Protein AF-A0A2G2BBE7-F1 (afdb_monomer)

Mean predicted aligned error: 13.59 Å

Radius of gyration: 32.92 Å; Cα contacts (8 Å, |Δi|>4): 42; chains: 1; bounding box: 53×26×113 Å

Nearest PDB structures (foldseek):
  6hgc-assembly1_A  TM=8.824E-01  e=2.308E+00  Drosophila melanogaster
  7nyw-assembly1_B  TM=5.823E-01  e=9.374E+00  Photorhabdus thracensis
  7p48-assembly1_6  TM=4.533E-01  e=9.963E+00  Mammaliicoccus lentus

Secondary structure (DSSP, 8-state):
-PPPPHHHHHTTS---------------PPTTHHHHHHHHHHHHHHHHHHHHHHHHHHHHHHHHHHHHSS--HHHHHHHHHHHHHHHHHHHHHTTS--PPPTTSS-S---

pLDDT: mean 79.82, std 11.97, range [48.03, 94.06]

Structure (mmCIF, N/CA/C/O backbone):
data_AF-A0A2G2BBE7-F1
#
_entry.id   AF-A0A2G2BBE7-F1
#
loop_
_atom_site.group_PDB
_atom_site.id
_atom_site.type_symbol
_atom_site.label_atom_id
_atom_site.label_alt_id
_atom_site.label_comp_id
_atom_site.label_asym_id
_atom_site.label_entity_id
_atom_site.label_seq_id
_atom_site.pdbx_PDB_ins_code
_atom_site.Cartn_x
_atom_site.Cartn_y
_atom_site.Cartn_z
_atom_site.occupancy
_atom_site.B_iso_or_equiv
_atom_site.auth_seq_id
_atom_site.auth_comp_id
_atom_site.auth_asym_id
_atom_site.auth_atom_id
_atom_site.pdbx_PDB_model_num
ATOM 1 N N . MET A 1 1 ? 36.786 12.419 -88.204 1.00 51.66 1 MET A N 1
ATOM 2 C CA . MET A 1 1 ? 35.846 11.934 -87.171 1.00 51.66 1 MET A CA 1
ATOM 3 C C . MET A 1 1 ? 36.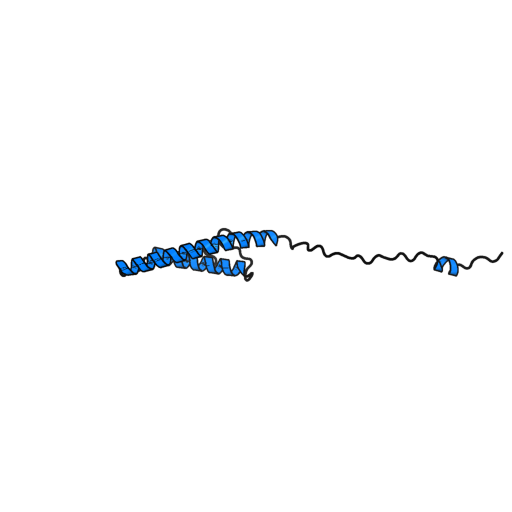567 12.017 -85.832 1.00 51.66 1 MET A C 1
ATOM 5 O O . MET A 1 1 ? 37.500 11.253 -85.619 1.00 51.66 1 MET A O 1
ATOM 9 N N . VAL A 1 2 ? 36.245 13.018 -85.009 1.00 62.19 2 VAL A N 1
ATOM 10 C CA . VAL A 1 2 ? 36.842 13.206 -83.673 1.00 62.19 2 VAL A CA 1
ATOM 11 C C . VAL A 1 2 ? 36.187 12.191 -82.741 1.00 62.19 2 VAL A C 1
ATOM 13 O O . VAL A 1 2 ? 34.961 12.139 -82.677 1.00 62.19 2 VAL A O 1
ATOM 16 N N . LYS A 1 3 ? 36.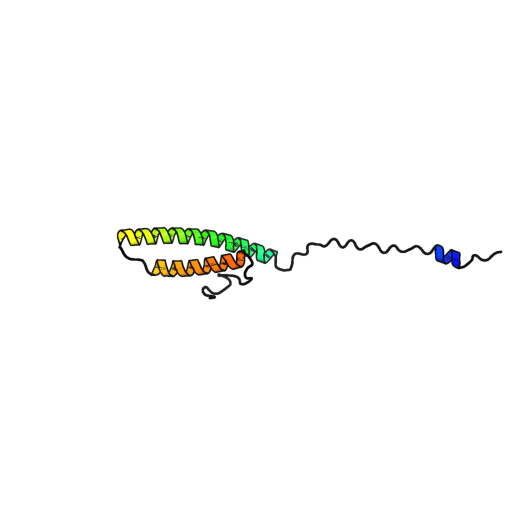981 11.334 -82.093 1.00 64.25 3 LYS A N 1
ATOM 17 C CA . LYS A 1 3 ? 36.448 10.384 -81.111 1.00 64.25 3 LYS A CA 1
ATOM 18 C C . LYS A 1 3 ? 35.981 11.179 -79.884 1.00 64.25 3 LYS A C 1
ATOM 20 O O . LYS A 1 3 ? 36.766 12.009 -79.422 1.00 64.25 3 LYS A O 1
ATOM 25 N N . PRO A 1 4 ? 34.756 10.961 -79.379 1.00 68.62 4 PRO A N 1
ATOM 26 C CA . PRO A 1 4 ? 34.321 11.581 -78.134 1.00 68.62 4 PRO A CA 1
ATOM 27 C C . PRO A 1 4 ? 35.288 11.196 -77.003 1.00 68.62 4 PRO A C 1
ATOM 29 O O . PRO A 1 4 ? 35.804 10.075 -76.956 1.00 68.62 4 PRO A O 1
ATOM 32 N N . ASN A 1 5 ? 35.628 12.177 -76.173 1.00 72.75 5 ASN A N 1
ATOM 33 C CA . ASN A 1 5 ? 36.565 12.056 -75.065 1.00 72.75 5 ASN A CA 1
ATOM 34 C C . ASN A 1 5 ? 35.904 11.316 -73.897 1.00 72.75 5 ASN A C 1
ATOM 36 O O . ASN A 1 5 ? 34.818 11.684 -73.470 1.00 72.75 5 ASN A O 1
ATOM 40 N N . LYS A 1 6 ? 36.604 10.315 -73.344 1.00 68.25 6 LYS A N 1
ATOM 41 C CA . LYS A 1 6 ? 36.149 9.513 -72.191 1.00 68.25 6 LYS A CA 1
ATOM 42 C C . LYS A 1 6 ? 35.711 10.354 -70.987 1.00 68.25 6 LYS A C 1
ATOM 44 O O . LYS A 1 6 ? 34.855 9.927 -70.231 1.00 68.25 6 LYS A O 1
ATOM 49 N N . GLU A 1 7 ? 36.271 11.553 -70.841 1.00 68.44 7 GLU A N 1
ATOM 50 C CA . GLU A 1 7 ? 35.899 12.488 -69.776 1.00 68.44 7 GLU A CA 1
ATOM 51 C C . GLU A 1 7 ? 34.438 12.949 -69.872 1.00 68.44 7 GLU A C 1
ATOM 53 O O . GLU A 1 7 ? 33.808 13.151 -68.844 1.00 68.44 7 GLU A O 1
ATOM 58 N N . PHE A 1 8 ? 33.871 13.093 -71.077 1.00 67.75 8 PHE A N 1
ATOM 59 C CA . PHE A 1 8 ? 32.454 13.446 -71.234 1.00 67.75 8 PHE A CA 1
ATOM 60 C C . PHE A 1 8 ? 31.522 12.282 -70.873 1.00 67.75 8 PHE A C 1
ATOM 62 O O . PHE A 1 8 ? 30.431 12.533 -70.371 1.00 67.75 8 PHE A O 1
ATOM 69 N N . ASP A 1 9 ? 31.950 11.033 -71.087 1.00 70.56 9 ASP A N 1
ATOM 70 C CA . ASP A 1 9 ? 31.161 9.846 -70.733 1.00 70.56 9 ASP A CA 1
ATOM 71 C C . ASP A 1 9 ? 31.083 9.664 -69.204 1.00 70.56 9 ASP A C 1
ATOM 73 O O . ASP A 1 9 ? 30.035 9.291 -68.685 1.00 70.56 9 ASP A O 1
ATOM 77 N N . GLU A 1 10 ? 32.148 10.009 -68.468 1.00 71.19 10 GLU A N 1
ATOM 78 C CA . GLU A 1 10 ? 32.172 9.980 -66.993 1.00 71.19 10 GLU A CA 1
ATOM 79 C C . GLU A 1 10 ? 31.330 11.101 -66.351 1.00 71.19 10 GLU A C 1
ATOM 81 O O . GLU A 1 10 ? 30.820 10.936 -65.245 1.00 71.19 10 GLU A O 1
ATOM 86 N N . MET A 1 11 ? 31.127 12.234 -67.035 1.00 64.7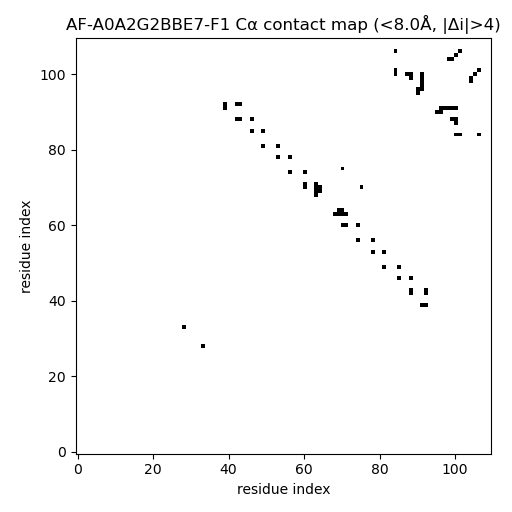5 11 MET A N 1
ATOM 87 C CA . MET A 1 11 ? 30.287 13.337 -66.531 1.00 64.75 11 MET A CA 1
ATOM 88 C C . MET A 1 11 ? 28.779 13.054 -66.615 1.00 64.75 11 MET A C 1
ATOM 90 O O . MET A 1 11 ? 27.995 13.770 -65.990 1.00 64.75 11 MET A O 1
ATOM 94 N N . ILE A 1 12 ? 28.367 12.060 -67.409 1.00 67.69 12 ILE A N 1
ATOM 95 C CA . ILE A 1 12 ? 26.957 11.689 -67.624 1.00 67.69 12 ILE A CA 1
ATOM 96 C C . ILE A 1 12 ? 26.582 10.448 -66.802 1.00 67.69 12 ILE A C 1
ATOM 98 O O . ILE A 1 12 ? 25.459 9.958 -66.906 1.00 67.69 12 ILE A O 1
ATOM 102 N N . ASP A 1 13 ? 27.472 9.963 -65.933 1.00 73.75 13 ASP A N 1
ATOM 103 C CA . ASP A 1 13 ? 27.100 8.902 -65.006 1.00 73.75 13 ASP A CA 1
ATOM 104 C C . ASP A 1 13 ? 26.030 9.456 -64.047 1.00 73.75 13 ASP A C 1
ATOM 106 O O . ASP A 1 13 ? 26.281 10.442 -63.337 1.00 73.75 13 ASP A O 1
ATOM 110 N N . PRO A 1 14 ? 24.794 8.919 -64.067 1.00 74.19 14 PRO A N 1
ATOM 111 C CA . PRO A 1 14 ? 23.732 9.434 -63.229 1.00 74.19 14 PRO A CA 1
ATOM 112 C C . PRO A 1 14 ? 24.169 9.274 -61.779 1.00 74.19 14 PRO A C 1
ATOM 114 O O . PRO A 1 14 ? 24.351 8.158 -61.297 1.00 74.19 14 PRO A O 1
ATOM 117 N N . VAL A 1 15 ? 24.347 10.401 -61.083 1.00 71.75 15 VAL A N 1
ATOM 118 C CA . VAL A 1 15 ? 24.620 10.408 -59.647 1.00 71.75 15 VAL A CA 1
ATOM 119 C C . VAL A 1 15 ? 23.447 9.707 -58.981 1.00 71.75 15 VAL A C 1
ATOM 121 O O . VAL A 1 15 ? 22.365 10.281 -58.845 1.00 71.75 15 VAL A O 1
ATOM 124 N N . GLU A 1 16 ? 23.649 8.446 -58.609 1.00 70.81 16 GLU A N 1
ATOM 125 C CA . GLU A 1 16 ? 22.678 7.674 -57.854 1.00 70.81 16 GLU A CA 1
ATOM 126 C C . GLU A 1 16 ? 22.547 8.356 -56.492 1.00 70.81 16 GLU A C 1
ATOM 128 O O . GLU A 1 16 ? 23.374 8.202 -55.588 1.00 70.81 16 GLU A O 1
ATOM 133 N N . LEU A 1 17 ? 21.533 9.216 -56.379 1.00 70.69 17 LEU A N 1
ATOM 134 C CA . LEU A 1 17 ? 21.194 9.889 -55.142 1.00 70.69 17 LEU A CA 1
ATOM 135 C C . LEU A 1 17 ? 20.783 8.800 -54.159 1.00 70.69 17 LEU A C 1
ATOM 137 O O . LEU A 1 17 ? 19.659 8.306 -54.192 1.00 70.69 17 LEU A O 1
ATOM 141 N N . LYS A 1 18 ? 21.709 8.413 -53.281 1.00 67.19 18 LYS A N 1
ATOM 142 C CA . LYS A 1 18 ? 21.394 7.566 -52.140 1.00 67.19 18 LYS A CA 1
ATOM 143 C C . LYS A 1 18 ? 20.421 8.351 -51.276 1.00 67.19 18 LYS A C 1
ATOM 145 O O . LYS A 1 18 ? 20.841 9.225 -50.516 1.00 67.19 18 LYS A O 1
ATOM 150 N N . GLU A 1 19 ? 19.131 8.079 -51.456 1.00 72.00 19 GLU A N 1
ATOM 151 C CA . GLU A 1 19 ? 18.072 8.726 -50.699 1.00 72.00 19 GLU A CA 1
ATOM 152 C C . GLU A 1 19 ? 18.461 8.673 -49.217 1.00 72.00 19 GLU A C 1
ATOM 154 O O . GLU A 1 19 ? 18.826 7.594 -48.717 1.00 72.00 19 GLU A O 1
ATOM 159 N N . PRO A 1 20 ? 18.468 9.815 -48.503 1.00 63.22 20 PRO A N 1
ATOM 160 C CA . PRO A 1 20 ? 18.668 9.774 -47.072 1.00 63.22 20 PRO A CA 1
ATOM 161 C C . PRO A 1 20 ? 17.544 8.896 -46.550 1.00 63.22 20 PRO A C 1
ATOM 163 O O . PRO A 1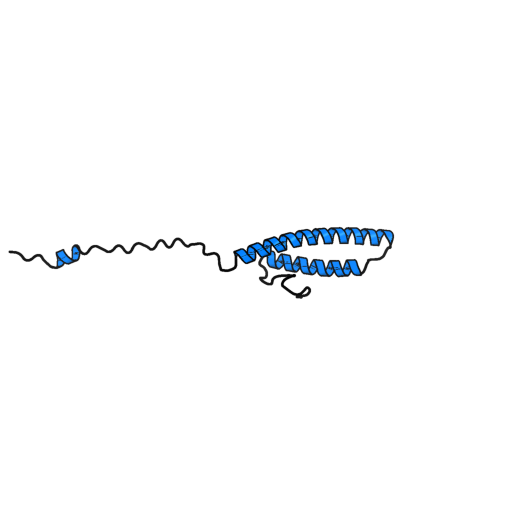 20 ? 16.375 9.235 -46.710 1.00 63.22 20 PRO A O 1
ATOM 166 N N . LYS A 1 21 ? 17.891 7.740 -45.978 1.00 60.78 21 LYS A N 1
ATOM 167 C CA . LYS A 1 21 ? 16.918 6.908 -45.285 1.00 60.78 21 LYS A CA 1
ATOM 168 C C . LYS A 1 21 ? 16.371 7.771 -44.160 1.00 60.78 21 LYS A C 1
ATOM 170 O O . LYS A 1 21 ? 16.975 7.856 -43.091 1.00 60.78 21 LYS A O 1
ATOM 175 N N . THR A 1 22 ? 15.259 8.450 -44.414 1.00 63.03 22 THR A N 1
ATOM 176 C CA . THR A 1 22 ? 14.391 9.038 -43.409 1.00 63.03 22 THR A CA 1
ATOM 177 C C . THR A 1 22 ? 13.825 7.852 -42.655 1.00 63.0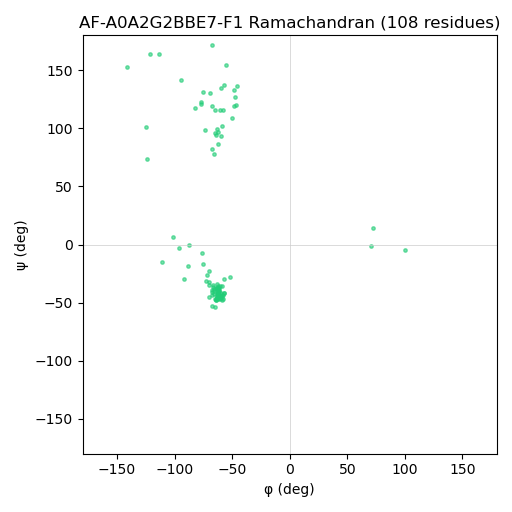3 22 THR A C 1
ATOM 179 O O . THR A 1 22 ? 12.717 7.386 -42.895 1.00 63.03 22 THR A O 1
ATOM 182 N N . GLY A 1 23 ? 14.658 7.301 -41.771 1.00 59.81 23 GLY A N 1
ATOM 183 C CA . GLY A 1 23 ? 14.245 6.383 -40.738 1.00 59.81 23 GLY A CA 1
ATOM 184 C C . GLY A 1 23 ? 13.300 7.167 -39.854 1.00 59.81 23 GLY A C 1
ATOM 185 O O . GLY A 1 23 ? 13.728 7.796 -38.885 1.00 59.81 23 GLY A O 1
ATOM 186 N N . GLY A 1 24 ? 12.020 7.183 -40.227 1.00 57.22 24 GLY A N 1
ATOM 187 C CA . GLY A 1 24 ? 10.960 7.410 -39.272 1.00 57.22 24 GLY A CA 1
ATOM 188 C C . GLY A 1 24 ? 11.255 6.435 -38.151 1.00 57.22 24 GLY A C 1
ATOM 189 O O . GLY A 1 24 ? 11.218 5.226 -38.361 1.00 57.22 24 GLY A O 1
ATOM 190 N N . LYS A 1 25 ? 11.697 6.956 -37.006 1.00 61.25 25 LYS A N 1
ATOM 191 C CA . LYS A 1 25 ? 11.826 6.142 -35.810 1.00 61.25 25 LYS A CA 1
ATOM 192 C C . LYS A 1 25 ? 10.397 5.740 -35.493 1.00 61.25 25 LYS A C 1
ATOM 194 O O . LYS A 1 25 ? 9.663 6.532 -34.902 1.00 61.25 25 LYS A O 1
ATOM 199 N N . SER A 1 26 ? 9.980 4.569 -35.962 1.00 61.94 26 SER A N 1
ATOM 200 C CA . SER A 1 26 ? 8.863 3.862 -35.367 1.00 61.94 26 SER A CA 1
ATOM 201 C C . SER A 1 26 ? 9.140 3.922 -33.872 1.00 61.94 26 SER A C 1
ATOM 203 O O . SER A 1 26 ? 10.233 3.558 -33.431 1.00 61.94 26 SER A O 1
ATOM 205 N N . PHE A 1 27 ? 8.234 4.512 -33.096 1.00 64.62 27 PHE A N 1
ATOM 206 C CA . PHE A 1 27 ? 8.273 4.314 -31.657 1.00 64.62 27 PHE A CA 1
ATOM 207 C C . PHE A 1 27 ? 7.923 2.844 -31.464 1.00 64.62 27 PHE A C 1
ATOM 209 O O . PHE A 1 27 ? 6.756 2.510 -31.294 1.00 64.62 27 PHE A O 1
ATOM 216 N N . ASP A 1 28 ? 8.920 1.980 -31.624 1.00 61.41 28 ASP A N 1
ATOM 217 C CA . ASP A 1 28 ? 8.850 0.578 -31.272 1.00 61.41 28 ASP A CA 1
ATOM 218 C C . ASP A 1 28 ? 8.903 0.597 -29.748 1.00 61.41 28 ASP A C 1
ATOM 220 O O . ASP A 1 28 ? 9.967 0.855 -29.169 1.00 61.41 28 ASP A O 1
ATOM 224 N N . PRO A 1 29 ? 7.742 0.496 -29.075 1.00 61.03 29 PRO A N 1
ATOM 225 C CA . PRO A 1 29 ? 7.718 0.576 -27.634 1.00 61.03 29 PRO A CA 1
ATOM 226 C C . PRO A 1 29 ? 8.594 -0.579 -27.137 1.00 61.03 29 PRO A C 1
ATOM 228 O O . PRO A 1 29 ? 8.444 -1.686 -27.663 1.00 61.03 29 PRO A O 1
ATOM 231 N N . PRO A 1 30 ? 9.496 -0.358 -26.164 1.00 64.75 30 PRO A N 1
ATOM 232 C CA . PRO A 1 30 ? 10.313 -1.435 -25.623 1.00 64.75 30 PRO A CA 1
ATOM 233 C C . PRO A 1 30 ? 9.417 -2.628 -25.291 1.00 64.75 30 PRO A C 1
ATOM 235 O O . PRO A 1 30 ? 8.338 -2.438 -24.710 1.00 64.75 30 PRO A O 1
ATOM 238 N N . GLU A 1 31 ? 9.822 -3.830 -25.703 1.00 63.72 31 GLU A N 1
ATOM 239 C CA . GLU A 1 31 ? 9.054 -5.047 -25.446 1.00 63.72 31 GLU A CA 1
ATOM 240 C C . GLU A 1 31 ? 8.659 -5.086 -23.956 1.00 63.72 31 GLU A C 1
ATOM 242 O O . GLU A 1 31 ? 9.506 -5.013 -23.071 1.00 63.72 31 GLU A O 1
ATOM 247 N N . GLY A 1 32 ? 7.351 -5.101 -23.666 1.00 73.25 32 GLY A N 1
ATOM 248 C CA . GLY A 1 32 ? 6.826 -5.128 -22.294 1.00 73.25 32 GLY A CA 1
ATOM 249 C C . GLY A 1 32 ? 6.338 -3.799 -21.692 1.00 73.25 32 GLY A C 1
ATOM 250 O O . GLY A 1 32 ? 5.727 -3.836 -20.623 1.00 73.25 32 GLY A O 1
ATOM 251 N N . ILE A 1 33 ? 6.482 -2.640 -22.354 1.00 81.94 33 ILE A N 1
ATOM 252 C CA . ILE A 1 33 ? 5.986 -1.354 -21.801 1.00 81.94 33 ILE A CA 1
ATOM 253 C C . ILE A 1 33 ? 4.455 -1.326 -21.630 1.00 81.94 33 ILE A C 1
ATOM 255 O O . ILE A 1 33 ? 3.938 -0.826 -20.632 1.00 81.94 33 ILE A O 1
ATOM 259 N N . TRP A 1 34 ? 3.721 -1.931 -22.569 1.00 84.81 34 TRP A N 1
ATOM 260 C CA . TRP A 1 34 ? 2.263 -2.062 -22.496 1.00 84.81 34 TRP A CA 1
ATOM 261 C C . TRP A 1 34 ? 1.833 -2.992 -21.361 1.00 84.81 34 TRP A C 1
ATOM 263 O O . TRP A 1 34 ? 0.878 -2.695 -20.646 1.00 84.81 34 TRP A O 1
ATOM 273 N N . MET A 1 35 ? 2.578 -4.083 -21.151 1.00 83.44 35 MET A N 1
ATOM 274 C CA . MET A 1 35 ? 2.349 -5.006 -20.038 1.00 83.44 35 MET A CA 1
ATOM 275 C C . MET A 1 35 ? 2.572 -4.303 -18.695 1.00 83.44 35 MET A C 1
ATOM 277 O O . MET A 1 35 ? 1.755 -4.431 -17.783 1.00 83.44 35 MET A O 1
ATOM 281 N N . ARG A 1 36 ? 3.629 -3.488 -18.593 1.00 83.56 36 ARG A N 1
ATOM 282 C CA . ARG A 1 36 ? 3.887 -2.646 -17.420 1.00 83.56 36 ARG A CA 1
ATOM 283 C C . ARG A 1 36 ? 2.747 -1.651 -17.179 1.00 83.56 36 ARG A C 1
ATOM 285 O O . ARG A 1 36 ? 2.293 -1.520 -16.048 1.00 83.56 36 ARG A O 1
ATOM 292 N N . GLY A 1 37 ? 2.248 -1.001 -18.232 1.00 86.31 37 GLY A N 1
ATOM 293 C CA . GLY A 1 37 ? 1.094 -0.097 -18.163 1.00 86.31 37 GLY A CA 1
ATOM 294 C C . GLY A 1 37 ? -0.182 -0.773 -17.652 1.00 86.31 37 GLY A C 1
ATOM 295 O O . GLY A 1 37 ? -0.849 -0.242 -16.765 1.00 86.31 37 GLY A O 1
ATOM 296 N N . LEU A 1 38 ? -0.489 -1.973 -18.149 1.00 88.94 38 LEU A N 1
ATOM 297 C CA . LEU A 1 38 ? -1.631 -2.761 -17.678 1.00 88.94 38 LEU A CA 1
ATOM 298 C C . LEU A 1 38 ? -1.494 -3.126 -16.193 1.00 88.94 38 LEU A C 1
ATOM 300 O O . LEU A 1 38 ? -2.449 -2.980 -15.430 1.00 88.94 38 LEU A O 1
ATOM 304 N N . MET A 1 39 ? -0.300 -3.547 -15.766 1.00 86.19 39 MET A N 1
ATOM 305 C CA . MET A 1 39 ? -0.027 -3.842 -14.356 1.00 86.19 39 MET A CA 1
ATOM 306 C C . MET A 1 39 ? -0.177 -2.606 -13.468 1.00 86.19 39 MET A C 1
ATOM 308 O O . MET A 1 39 ? -0.803 -2.695 -12.414 1.00 86.19 39 MET A O 1
ATOM 312 N N . MET A 1 40 ? 0.315 -1.447 -13.914 1.00 89.12 40 MET A N 1
ATOM 313 C CA . MET A 1 40 ? 0.130 -0.175 -13.211 1.00 89.12 40 MET A CA 1
ATOM 314 C C . MET A 1 40 ? -1.351 0.190 -13.039 1.00 89.12 40 MET A C 1
ATOM 316 O O . MET A 1 40 ? -1.722 0.738 -12.003 1.00 89.12 40 MET A O 1
ATOM 320 N N . LEU A 1 41 ? -2.215 -0.119 -14.013 1.00 91.12 41 LEU A N 1
ATOM 321 C CA . LEU A 1 41 ? -3.653 0.151 -13.909 1.00 91.12 41 LEU A CA 1
ATOM 322 C C . LEU A 1 41 ? -4.336 -0.767 -12.883 1.00 91.12 41 LEU A C 1
ATOM 324 O O . LEU A 1 41 ? -5.109 -0.297 -12.048 1.00 91.12 41 LEU A O 1
ATOM 328 N N . ILE A 1 42 ? -4.029 -2.067 -12.923 1.00 90.50 42 ILE A N 1
ATOM 329 C CA . ILE A 1 42 ? -4.575 -3.055 -11.980 1.00 90.50 42 ILE A CA 1
ATOM 330 C C . ILE A 1 42 ? -4.131 -2.722 -10.552 1.00 90.50 42 ILE A C 1
ATOM 332 O O . ILE A 1 42 ? -4.957 -2.676 -9.641 1.00 90.50 42 ILE A O 1
ATOM 336 N N . LEU A 1 43 ? -2.841 -2.437 -10.359 1.00 89.00 43 LEU A N 1
ATOM 337 C CA . LEU A 1 43 ? -2.296 -2.083 -9.053 1.00 89.00 43 LEU A CA 1
ATOM 338 C C . LEU A 1 43 ? -2.850 -0.753 -8.539 1.00 89.00 43 LEU A C 1
ATOM 340 O O . LEU A 1 43 ? -3.176 -0.669 -7.361 1.00 89.00 43 LEU A O 1
ATOM 344 N N . ALA A 1 44 ? -3.043 0.252 -9.399 1.00 89.44 44 ALA A N 1
ATOM 345 C CA . ALA A 1 44 ? -3.702 1.499 -9.009 1.00 89.44 44 ALA A CA 1
ATOM 346 C C . ALA A 1 44 ? -5.151 1.270 -8.546 1.00 89.44 44 ALA A C 1
ATOM 348 O O . ALA A 1 44 ? -5.588 1.860 -7.556 1.00 89.44 44 ALA A O 1
ATOM 349 N N . PHE A 1 45 ? -5.888 0.381 -9.217 1.00 92.81 45 PHE A N 1
ATOM 350 C CA . PHE A 1 45 ? -7.235 0.003 -8.791 1.00 92.81 45 PHE A CA 1
ATOM 351 C C . PHE A 1 45 ? -7.223 -0.701 -7.425 1.00 92.81 45 PHE A C 1
ATOM 353 O O . PHE A 1 45 ? -7.972 -0.321 -6.522 1.00 92.81 45 PHE A O 1
ATOM 360 N N . MET A 1 46 ? -6.331 -1.678 -7.236 1.00 90.69 46 MET A N 1
ATOM 361 C CA . MET A 1 46 ? -6.162 -2.361 -5.948 1.00 90.69 46 MET A CA 1
ATOM 362 C C . MET A 1 46 ? -5.717 -1.395 -4.841 1.00 90.69 46 MET A C 1
ATOM 364 O O . MET A 1 46 ? -6.187 -1.511 -3.713 1.00 90.69 46 MET A O 1
ATOM 368 N N . PHE A 1 47 ? -4.857 -0.423 -5.154 1.00 89.88 47 PHE A N 1
ATOM 369 C CA . PHE A 1 47 ? -4.396 0.605 -4.220 1.00 89.88 47 PHE A CA 1
ATOM 370 C C . PHE A 1 47 ? -5.568 1.443 -3.695 1.00 89.88 47 PHE A C 1
ATOM 372 O O . PHE A 1 47 ? -5.691 1.649 -2.488 1.00 89.88 47 PHE A O 1
ATOM 379 N N . GLY A 1 48 ? -6.487 1.855 -4.575 1.00 90.94 48 GLY A N 1
ATOM 380 C CA . GLY A 1 48 ? -7.707 2.559 -4.167 1.00 90.94 48 GLY A CA 1
ATOM 381 C C . GLY A 1 48 ? -8.620 1.712 -3.270 1.00 90.94 48 GLY A C 1
ATOM 382 O O . GLY A 1 48 ? -9.162 2.209 -2.276 1.00 90.94 48 GLY A O 1
ATOM 383 N N . LEU A 1 49 ? -8.753 0.415 -3.568 1.00 92.75 49 LEU A N 1
ATOM 384 C CA . LEU A 1 49 ? -9.521 -0.511 -2.732 1.00 92.75 49 LEU A CA 1
ATOM 385 C C . LEU A 1 49 ? -8.878 -0.684 -1.349 1.00 92.75 49 LEU A C 1
ATOM 387 O O . LEU A 1 49 ? -9.562 -0.572 -0.333 1.00 92.75 49 LEU A O 1
ATOM 391 N N . ALA A 1 50 ? -7.565 -0.894 -1.302 1.00 91.31 50 ALA A N 1
ATOM 392 C CA . ALA A 1 50 ? -6.804 -1.014 -0.066 1.00 91.31 50 ALA A CA 1
ATOM 393 C C . ALA A 1 50 ? -6.900 0.248 0.796 1.00 91.31 50 ALA A C 1
ATOM 395 O O . ALA A 1 50 ? -7.127 0.145 1.998 1.00 91.31 50 ALA A O 1
ATOM 396 N N . GLN A 1 51 ? -6.820 1.440 0.198 1.00 92.06 51 GLN A N 1
ATOM 397 C CA . GLN A 1 51 ? -7.006 2.698 0.922 1.00 92.06 51 GLN A CA 1
ATOM 398 C C . GLN A 1 51 ? -8.413 2.799 1.537 1.00 92.06 51 GLN A C 1
ATOM 400 O O . GLN A 1 51 ? -8.568 3.254 2.671 1.00 92.06 51 GLN A O 1
ATOM 405 N N . THR A 1 52 ? -9.437 2.332 0.817 1.00 93.62 52 THR A N 1
ATOM 406 C CA . THR A 1 52 ? -10.816 2.275 1.328 1.00 93.62 52 THR A CA 1
ATOM 407 C C . THR A 1 52 ? -10.929 1.314 2.511 1.00 93.62 52 THR A C 1
ATOM 409 O O . THR A 1 52 ? -11.486 1.677 3.548 1.00 93.62 52 THR A O 1
ATOM 412 N N . ILE A 1 53 ? -10.357 0.112 2.388 1.00 92.75 53 ILE A N 1
ATOM 413 C CA . ILE A 1 53 ? -10.315 -0.887 3.464 1.00 92.75 53 ILE A CA 1
ATOM 414 C C . ILE A 1 53 ? -9.595 -0.312 4.684 1.00 92.75 53 ILE A C 1
ATOM 416 O O . ILE A 1 53 ? -10.139 -0.369 5.782 1.00 92.75 53 ILE A O 1
ATOM 420 N N . LEU A 1 54 ? -8.427 0.306 4.497 1.00 92.12 54 LEU A N 1
ATOM 421 C CA . LEU A 1 54 ? -7.663 0.940 5.569 1.00 92.12 54 LEU A CA 1
ATOM 422 C C . LEU A 1 54 ? -8.487 2.013 6.297 1.00 92.12 54 LEU A C 1
ATOM 424 O O . LEU A 1 54 ? -8.482 2.067 7.525 1.00 92.12 54 LEU A O 1
ATOM 428 N N . GLY A 1 55 ? -9.253 2.818 5.554 1.00 92.50 55 GLY A N 1
ATOM 429 C CA . GLY A 1 55 ? -10.191 3.784 6.126 1.00 92.50 55 GLY A CA 1
ATOM 430 C C . GLY A 1 55 ? -11.273 3.122 6.984 1.00 92.50 55 GLY A C 1
ATOM 431 O O . GLY A 1 55 ? -11.517 3.555 8.110 1.00 92.50 55 GLY A O 1
ATOM 432 N N . VAL A 1 56 ? -11.880 2.035 6.500 1.00 94.06 56 VAL A N 1
ATOM 433 C CA . VAL A 1 56 ? -12.870 1.262 7.270 1.00 94.06 56 VAL A CA 1
ATOM 434 C C . VAL A 1 56 ? -12.240 0.660 8.528 1.00 94.06 56 VAL A C 1
ATOM 436 O O . VAL A 1 56 ? -12.812 0.796 9.609 1.00 94.06 56 VAL A O 1
ATOM 439 N N . LEU A 1 57 ? -11.053 0.053 8.427 1.00 91.69 57 LEU A N 1
ATOM 440 C CA . LEU A 1 57 ? -10.325 -0.497 9.577 1.00 91.69 57 LEU A CA 1
ATOM 441 C C . LEU A 1 57 ? -10.039 0.575 10.625 1.00 91.69 57 LEU A C 1
ATOM 443 O O . LEU A 1 57 ? -10.235 0.326 11.810 1.00 91.69 57 LEU A O 1
ATOM 447 N N . ALA A 1 58 ? -9.608 1.765 10.201 1.00 90.69 58 ALA A N 1
ATOM 448 C CA . ALA A 1 58 ? -9.329 2.875 11.104 1.00 90.69 58 ALA A CA 1
ATOM 449 C C . ALA A 1 58 ? -10.592 3.318 11.858 1.00 90.69 58 ALA A C 1
ATOM 451 O O . ALA A 1 58 ? -10.540 3.513 13.073 1.00 90.69 58 ALA A O 1
ATOM 452 N N . VAL A 1 59 ? -11.737 3.409 11.170 1.00 94.06 59 VAL A N 1
ATOM 453 C CA . VAL A 1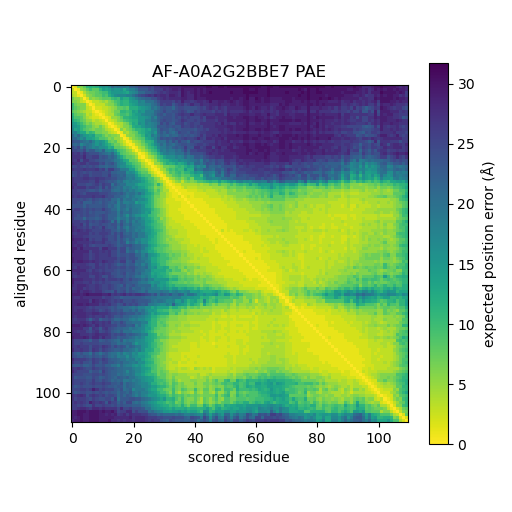 59 ? -13.030 3.723 11.802 1.00 94.06 59 VAL A CA 1
ATOM 454 C C . VAL A 1 59 ? -13.437 2.626 12.786 1.00 94.06 59 VAL A C 1
ATOM 456 O O . VAL A 1 59 ? -13.788 2.930 13.924 1.00 94.06 59 VAL A O 1
ATOM 459 N N . VAL A 1 60 ? -13.358 1.354 12.390 1.00 91.75 60 VAL A N 1
ATOM 460 C CA . VAL A 1 60 ? -13.706 0.222 13.265 1.00 91.75 60 VAL A CA 1
ATOM 461 C C . VAL A 1 60 ? -12.799 0.181 14.494 1.00 91.75 60 VAL A C 1
ATOM 463 O O . VAL A 1 60 ? -13.298 0.048 15.608 1.00 91.75 60 VAL A O 1
ATOM 466 N N . GLN A 1 61 ? -11.488 0.347 14.316 1.00 89.56 61 GLN A N 1
ATOM 467 C CA . GLN A 1 61 ? -10.513 0.382 15.405 1.00 89.56 61 GLN A CA 1
ATOM 468 C C . GLN A 1 61 ? -10.783 1.551 16.359 1.00 89.56 61 GLN A C 1
ATOM 470 O O . GLN A 1 61 ? -10.727 1.382 17.577 1.00 89.56 61 GLN A O 1
ATOM 475 N N . PHE A 1 62 ? -11.118 2.727 15.825 1.00 90.69 62 PHE A N 1
ATOM 476 C CA . PHE A 1 62 ? -11.474 3.892 16.627 1.00 90.69 62 PHE A CA 1
ATOM 477 C C . PHE A 1 62 ? -12.747 3.653 17.450 1.00 90.69 62 PHE A C 1
ATOM 479 O O . PHE A 1 62 ? -12.757 3.912 18.654 1.00 90.69 62 PHE A O 1
ATOM 486 N N . LEU A 1 63 ? -13.797 3.097 16.836 1.00 91.38 63 LEU A N 1
ATOM 487 C CA . LEU A 1 63 ? -15.027 2.728 17.541 1.00 91.38 63 LEU A CA 1
ATOM 488 C C . LEU A 1 63 ? -14.766 1.656 18.605 1.00 91.38 63 LEU A C 1
ATOM 490 O O . LEU A 1 63 ? -15.282 1.752 19.716 1.00 91.38 63 LEU A O 1
ATOM 494 N N . TRP A 1 64 ? -13.934 0.660 18.299 1.00 89.00 64 TRP A N 1
ATOM 495 C CA . TRP A 1 64 ? -13.560 -0.379 19.256 1.00 89.00 64 TRP A CA 1
ATOM 496 C C . TRP A 1 64 ? -12.854 0.217 20.476 1.00 89.00 64 TRP A C 1
ATOM 498 O O . TRP A 1 64 ? -13.242 -0.066 21.608 1.00 89.00 64 TRP A O 1
ATOM 508 N N . MET A 1 65 ? -11.890 1.112 20.256 1.00 88.38 65 MET A N 1
ATOM 509 C CA . MET A 1 65 ? -11.190 1.814 21.330 1.00 88.38 65 MET A CA 1
ATOM 510 C C . MET A 1 65 ? -12.142 2.694 22.157 1.00 88.38 65 MET A C 1
ATOM 512 O O . MET A 1 65 ? -11.997 2.761 23.375 1.00 88.38 65 MET A O 1
ATOM 516 N N . LEU A 1 66 ? -13.149 3.308 21.526 1.00 90.56 66 LEU A N 1
ATOM 517 C CA . LEU A 1 66 ? -14.145 4.143 22.202 1.00 90.56 66 LEU A CA 1
ATOM 518 C C . LEU A 1 66 ? -15.069 3.340 23.132 1.00 90.56 66 LEU A C 1
ATOM 520 O O . LEU A 1 66 ? -15.380 3.800 24.228 1.00 90.56 66 LEU A O 1
ATOM 524 N N . PHE A 1 67 ? -15.506 2.148 22.716 1.00 91.12 67 PHE A N 1
ATOM 525 C CA . PHE A 1 67 ? -16.436 1.330 23.506 1.00 91.12 67 PHE A CA 1
ATOM 526 C C . PHE A 1 67 ? -15.748 0.336 24.449 1.00 91.12 67 PHE A C 1
ATOM 528 O O . PHE A 1 67 ? -16.323 -0.020 25.477 1.00 91.12 67 PHE A O 1
ATOM 535 N N . ARG A 1 68 ? -14.556 -0.160 24.098 1.00 85.88 68 ARG A N 1
ATOM 536 C CA . ARG A 1 68 ? -13.858 -1.235 24.829 1.00 85.88 68 ARG A CA 1
ATOM 537 C C . ARG A 1 68 ? -12.599 -0.764 25.551 1.00 85.88 68 ARG A C 1
ATOM 539 O O . ARG A 1 68 ? -12.108 -1.502 26.392 1.00 85.88 68 ARG A O 1
ATOM 546 N N . GLY A 1 69 ? -12.069 0.419 25.232 1.00 82.62 69 GLY A N 1
ATOM 547 C CA . GLY A 1 69 ? -10.851 0.963 25.850 1.00 82.62 69 GLY A CA 1
ATOM 548 C C . GLY A 1 69 ? -9.549 0.253 25.458 1.00 82.62 69 GLY A C 1
ATOM 549 O O . GLY A 1 69 ? -8.474 0.665 25.881 1.00 82.62 69 GLY A O 1
ATOM 550 N N . GLU A 1 70 ? -9.624 -0.785 24.627 1.00 82.94 70 GLU A N 1
ATOM 551 C CA . GLU A 1 70 ? -8.489 -1.587 24.174 1.00 82.94 70 GLU A CA 1
ATOM 552 C C . GLU A 1 70 ? -8.387 -1.557 22.648 1.00 82.94 70 GLU A C 1
ATOM 554 O O . GLU A 1 70 ? -9.330 -1.183 21.954 1.00 82.94 70 GLU A O 1
ATOM 559 N N . LYS A 1 71 ? -7.232 -1.951 22.109 1.00 80.50 71 LYS A N 1
ATOM 560 C CA . LYS A 1 71 ? -6.998 -2.074 20.663 1.00 80.50 71 LYS A CA 1
ATOM 561 C C . LYS A 1 71 ? -7.257 -3.518 20.249 1.00 80.50 71 LYS A C 1
ATOM 563 O O . LYS A 1 71 ? -6.853 -4.428 20.969 1.00 80.50 71 LYS A O 1
ATOM 568 N N . ASN A 1 72 ? -7.862 -3.751 19.085 1.00 83.94 72 ASN A N 1
ATOM 569 C CA . ASN A 1 72 ? -7.959 -5.108 18.553 1.00 83.94 72 ASN A CA 1
ATOM 570 C C . ASN A 1 72 ? -6.648 -5.471 17.836 1.00 83.94 72 ASN A C 1
ATOM 572 O O . ASN A 1 72 ? -6.294 -4.816 16.854 1.00 83.94 72 ASN A O 1
ATOM 576 N N . THR A 1 73 ? -5.928 -6.483 18.326 1.00 86.44 73 THR A N 1
ATOM 577 C CA . THR A 1 73 ? -4.626 -6.904 17.777 1.00 86.44 73 THR A CA 1
ATOM 578 C C . THR A 1 73 ? -4.726 -7.365 16.326 1.00 86.44 73 THR A C 1
ATOM 580 O O . THR A 1 73 ? -3.879 -6.985 15.528 1.00 86.44 73 THR A O 1
ATOM 583 N N . LEU A 1 74 ? -5.806 -8.057 15.948 1.00 86.88 74 LEU A N 1
ATOM 584 C CA . LEU A 1 74 ? -6.018 -8.516 14.570 1.00 86.88 74 LEU A CA 1
ATOM 585 C C . LEU A 1 74 ? -6.152 -7.347 13.585 1.00 86.88 74 LEU A C 1
ATOM 587 O O . LEU A 1 74 ? -5.616 -7.395 12.483 1.00 86.88 74 LEU A O 1
ATOM 591 N N . LEU A 1 75 ? -6.850 -6.275 13.981 1.00 86.94 75 LEU A N 1
ATOM 592 C CA . LEU A 1 75 ? -6.989 -5.079 13.140 1.00 86.94 75 LEU A CA 1
ATOM 593 C C . LEU A 1 75 ? -5.669 -4.308 13.023 1.00 86.94 75 LEU A C 1
ATOM 595 O O . LEU A 1 75 ? -5.415 -3.696 11.988 1.00 86.94 75 LEU A O 1
ATOM 599 N N . VAL A 1 76 ? -4.839 -4.328 14.075 1.00 89.44 76 VAL A N 1
ATOM 600 C CA . VAL A 1 76 ? -3.497 -3.726 14.040 1.00 89.44 76 VAL A CA 1
ATOM 601 C C . VAL A 1 76 ? -2.594 -4.495 13.085 1.00 89.44 76 VAL A C 1
ATOM 603 O O . VAL A 1 76 ? -2.025 -3.877 12.192 1.00 89.44 76 VAL A O 1
ATOM 606 N N . GLU A 1 77 ? -2.484 -5.813 13.255 1.00 89.31 77 GLU A N 1
ATOM 607 C CA . GLU A 1 77 ? -1.633 -6.672 12.421 1.00 89.31 77 GLU A CA 1
ATOM 608 C C . GLU A 1 77 ? -2.030 -6.567 10.947 1.00 89.31 77 GLU A C 1
ATOM 610 O O . GLU A 1 77 ? -1.195 -6.269 10.100 1.00 89.31 77 GLU A O 1
ATOM 615 N N . PHE A 1 78 ? -3.328 -6.654 10.644 1.00 90.38 78 PHE A N 1
ATOM 616 C CA . PHE A 1 78 ? -3.803 -6.489 9.272 1.00 90.38 78 PHE A CA 1
ATOM 617 C C . PHE A 1 78 ? -3.509 -5.093 8.695 1.00 90.38 78 PHE A C 1
ATOM 619 O O . PHE A 1 78 ? -3.180 -4.960 7.518 1.00 90.38 78 PHE A O 1
ATOM 626 N N . GLY A 1 79 ? -3.612 -4.039 9.511 1.00 89.69 79 GLY A N 1
ATOM 627 C CA . GLY A 1 79 ? -3.278 -2.678 9.091 1.00 89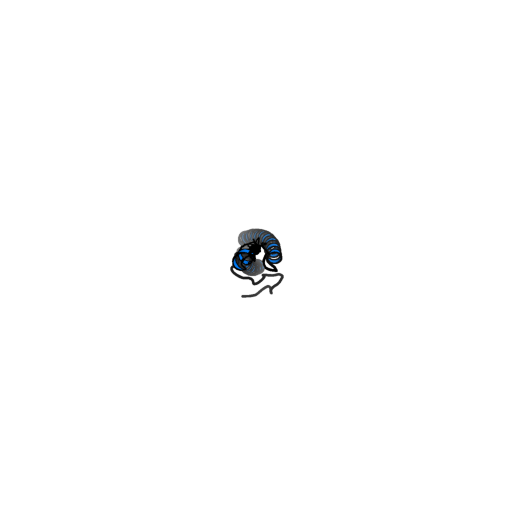.69 79 GLY A CA 1
ATOM 628 C C . GLY A 1 79 ? -1.788 -2.483 8.791 1.00 89.69 79 GLY A C 1
ATOM 629 O O . GLY A 1 79 ? -1.456 -1.730 7.874 1.00 89.69 79 GLY A O 1
ATOM 630 N N . ILE A 1 80 ? -0.907 -3.162 9.533 1.00 90.81 80 ILE A N 1
ATOM 631 C CA . ILE A 1 80 ? 0.543 -3.158 9.294 1.00 90.81 80 ILE A CA 1
ATOM 632 C C . ILE A 1 80 ? 0.837 -3.807 7.942 1.00 90.81 80 ILE A C 1
ATOM 634 O O . ILE A 1 80 ? 1.415 -3.151 7.074 1.00 90.81 80 ILE A O 1
ATOM 638 N N . ASP A 1 81 ? 0.345 -5.027 7.727 1.00 89.81 81 ASP A N 1
ATOM 639 C CA . ASP A 1 81 ? 0.564 -5.765 6.482 1.00 89.81 81 ASP A CA 1
ATOM 640 C C . ASP A 1 81 ? 0.030 -5.002 5.255 1.00 89.81 81 ASP A C 1
ATOM 642 O O . ASP A 1 81 ? 0.692 -4.886 4.220 1.00 89.81 81 ASP A O 1
ATOM 646 N N . LEU A 1 82 ? -1.168 -4.417 5.375 1.00 90.62 82 LEU A N 1
ATOM 647 C CA . LEU A 1 82 ? -1.768 -3.620 4.305 1.00 90.62 82 LEU A CA 1
ATOM 648 C C . LEU A 1 82 ? -0.941 -2.362 3.997 1.00 90.62 82 LEU A C 1
ATOM 650 O O . LEU A 1 82 ? -0.816 -1.970 2.834 1.00 90.62 82 LEU A O 1
ATOM 654 N N . GLY A 1 83 ? -0.367 -1.730 5.023 1.00 90.69 83 GLY A N 1
ATOM 655 C CA . GLY A 1 83 ? 0.515 -0.572 4.881 1.00 90.69 83 GLY A CA 1
ATOM 656 C C . GLY A 1 83 ? 1.821 -0.905 4.158 1.00 90.69 83 GLY A C 1
ATOM 657 O O . GLY A 1 83 ? 2.242 -0.156 3.270 1.00 90.69 83 GLY A O 1
ATOM 658 N N . GLU A 1 84 ? 2.435 -2.043 4.484 1.00 89.81 84 GLU A N 1
ATOM 659 C CA . GLU A 1 84 ? 3.638 -2.530 3.799 1.00 89.81 84 GLU A CA 1
ATOM 660 C C . GLU A 1 84 ? 3.364 -2.800 2.314 1.00 89.81 84 GLU A C 1
ATOM 662 O O . GLU A 1 84 ? 4.117 -2.341 1.444 1.00 89.81 84 GLU A O 1
ATOM 667 N N . TRP A 1 85 ? 2.235 -3.446 2.009 1.00 89.31 85 TRP A N 1
ATOM 668 C CA . TRP A 1 85 ? 1.807 -3.682 0.632 1.00 89.31 85 TRP A CA 1
ATOM 669 C C . TRP A 1 85 ? 1.555 -2.372 -0.134 1.00 89.31 85 TRP A C 1
ATOM 671 O O . TRP A 1 85 ? 2.049 -2.209 -1.253 1.00 89.31 85 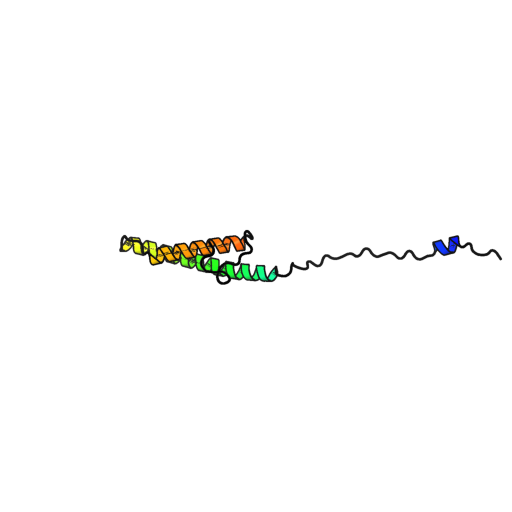TRP A O 1
ATOM 681 N N . LEU A 1 86 ? 0.861 -1.396 0.469 1.00 90.56 86 LEU A N 1
ATOM 682 C CA . LEU A 1 86 ? 0.629 -0.076 -0.140 1.00 90.56 86 LEU A CA 1
ATOM 683 C C . LEU A 1 86 ? 1.951 0.625 -0.491 1.00 90.56 86 LEU A C 1
ATOM 685 O O . LEU A 1 86 ? 2.082 1.202 -1.575 1.00 90.56 86 LEU A O 1
ATOM 689 N N . ALA A 1 87 ? 2.952 0.545 0.390 1.00 90.19 87 ALA A N 1
ATOM 690 C CA . ALA A 1 87 ? 4.273 1.110 0.135 1.00 90.19 87 ALA A CA 1
ATOM 691 C C . ALA A 1 87 ? 4.991 0.401 -1.028 1.00 90.19 87 ALA A C 1
ATOM 693 O O . ALA A 1 87 ? 5.626 1.062 -1.852 1.00 90.19 87 ALA A O 1
ATOM 694 N N . ALA A 1 88 ? 4.885 -0.927 -1.133 1.00 88.81 88 ALA A N 1
ATOM 695 C CA . ALA A 1 88 ? 5.439 -1.682 -2.260 1.00 88.81 88 ALA A CA 1
ATOM 696 C C . ALA A 1 88 ? 4.780 -1.286 -3.595 1.00 88.81 88 ALA A C 1
ATOM 698 O O . ALA A 1 88 ? 5.480 -1.013 -4.574 1.00 88.81 88 ALA A O 1
ATOM 699 N N . VAL A 1 89 ? 3.451 -1.151 -3.621 1.00 89.62 89 VAL A N 1
ATOM 700 C CA . VAL A 1 89 ? 2.709 -0.690 -4.806 1.00 89.62 89 VAL A CA 1
ATOM 701 C C . VAL A 1 89 ? 3.123 0.717 -5.226 1.00 89.62 89 VAL A C 1
ATOM 703 O O . VAL A 1 89 ? 3.382 0.948 -6.406 1.00 89.62 89 VAL A O 1
ATOM 706 N N . ALA A 1 90 ? 3.262 1.647 -4.280 1.00 89.75 90 ALA A N 1
ATOM 707 C CA . ALA A 1 90 ? 3.704 3.009 -4.577 1.00 89.75 90 ALA A CA 1
ATOM 708 C C . ALA A 1 90 ? 5.115 3.052 -5.201 1.00 89.75 90 ALA A C 1
ATOM 710 O O . ALA A 1 90 ? 5.379 3.858 -6.102 1.00 89.75 90 ALA A O 1
ATOM 711 N N . ARG A 1 91 ? 6.021 2.159 -4.779 1.00 87.88 91 ARG A N 1
ATOM 712 C CA . ARG A 1 91 ? 7.367 2.036 -5.368 1.00 87.88 91 ARG A CA 1
ATOM 713 C C . ARG A 1 91 ? 7.314 1.513 -6.805 1.00 87.88 91 ARG A C 1
ATOM 715 O O . ARG A 1 91 ? 7.980 2.081 -7.667 1.00 87.88 91 ARG A O 1
ATOM 722 N N . PHE A 1 92 ? 6.495 0.497 -7.083 1.00 87.75 92 PHE A N 1
ATOM 723 C CA . PHE A 1 92 ? 6.304 -0.005 -8.450 1.00 87.75 92 PHE A CA 1
ATOM 724 C C . PHE A 1 92 ? 5.684 1.067 -9.360 1.00 87.75 92 PHE A C 1
ATOM 726 O O . PHE A 1 92 ? 6.170 1.325 -10.462 1.00 87.75 92 PHE A O 1
ATOM 733 N N . GLN A 1 93 ? 4.651 1.758 -8.868 1.00 86.12 93 GLN A N 1
ATOM 734 C CA . GLN A 1 93 ? 3.920 2.771 -9.630 1.00 86.12 93 GLN A CA 1
ATOM 735 C C . GLN A 1 93 ? 4.772 4.004 -9.960 1.00 86.12 93 GLN A C 1
ATOM 737 O O . GLN A 1 93 ? 4.653 4.567 -11.045 1.00 86.12 93 GLN A O 1
ATOM 742 N N . SER A 1 94 ? 5.645 4.421 -9.039 1.00 88.50 94 SER A N 1
ATOM 743 C CA . SER A 1 94 ? 6.587 5.527 -9.268 1.00 88.50 94 SER A CA 1
ATOM 744 C C . SER A 1 94 ? 7.781 5.134 -10.145 1.00 88.50 94 SER A C 1
ATOM 746 O O . SER A 1 94 ? 8.569 5.997 -10.528 1.00 88.50 94 SER A O 1
ATOM 748 N N . GLY A 1 95 ? 7.926 3.846 -10.474 1.00 83.81 95 GLY A N 1
ATOM 749 C CA . GLY A 1 95 ? 9.080 3.318 -11.196 1.00 83.81 95 GLY A CA 1
ATOM 750 C C . GLY A 1 95 ? 10.356 3.248 -10.359 1.00 83.81 95 GLY A C 1
ATOM 751 O O . GLY A 1 95 ? 11.427 3.062 -10.926 1.00 83.81 95 GLY A O 1
ATOM 752 N N . ALA A 1 96 ? 10.250 3.381 -9.033 1.00 83.75 96 ALA A N 1
ATOM 753 C CA . ALA A 1 96 ? 11.373 3.213 -8.114 1.00 83.75 96 ALA A CA 1
ATOM 754 C C . ALA A 1 96 ? 11.839 1.749 -8.016 1.00 83.75 96 ALA A C 1
ATOM 756 O O . ALA A 1 96 ? 12.980 1.496 -7.643 1.00 83.75 96 ALA A O 1
ATOM 757 N N . THR A 1 97 ? 10.967 0.792 -8.349 1.00 80.25 97 THR A N 1
ATOM 758 C CA . THR A 1 97 ? 11.316 -0.625 -8.510 1.00 80.25 97 THR A CA 1
ATOM 759 C C . THR A 1 97 ? 10.566 -1.243 -9.692 1.00 80.25 97 THR A C 1
ATOM 761 O O . THR A 1 97 ? 9.472 -0.795 -10.046 1.00 80.25 97 THR A O 1
ATOM 764 N N . GLU A 1 98 ? 11.155 -2.279 -10.289 1.00 78.44 98 GLU A N 1
ATOM 765 C CA . GLU A 1 98 ? 10.493 -3.166 -11.255 1.00 78.44 98 GLU A CA 1
ATOM 766 C C . GLU A 1 98 ? 9.942 -4.443 -10.594 1.00 78.44 98 GLU A C 1
ATOM 768 O O . GLU A 1 98 ? 9.263 -5.240 -11.250 1.00 78.44 98 GLU A O 1
ATOM 773 N N . ASP A 1 99 ? 10.174 -4.615 -9.288 1.00 78.44 99 ASP A N 1
ATOM 774 C CA . ASP A 1 99 ? 9.621 -5.719 -8.512 1.00 78.44 99 ASP A CA 1
ATOM 775 C C . ASP A 1 99 ? 8.105 -5.572 -8.398 1.00 78.44 99 ASP A C 1
ATOM 777 O O . ASP A 1 99 ? 7.571 -4.593 -7.870 1.00 78.44 99 ASP A O 1
ATOM 781 N N . LYS A 1 100 ? 7.394 -6.575 -8.915 1.00 76.06 100 LYS A N 1
ATOM 782 C CA . LYS A 1 100 ? 5.933 -6.602 -8.921 1.00 76.06 100 LYS A CA 1
ATOM 783 C C . LYS A 1 100 ? 5.430 -6.969 -7.523 1.00 76.06 100 LYS A C 1
ATOM 785 O O . LYS A 1 100 ? 5.741 -8.068 -7.071 1.00 76.06 100 LYS A O 1
ATOM 790 N N . PRO A 1 101 ? 4.633 -6.119 -6.855 1.00 77.19 101 PRO A N 1
ATOM 791 C CA . PRO A 1 101 ? 4.042 -6.453 -5.562 1.00 77.19 101 PRO A CA 1
ATOM 792 C C . PRO A 1 101 ? 3.001 -7.580 -5.696 1.00 77.19 101 PRO A C 1
ATOM 794 O O . PRO A 1 101 ? 2.640 -7.998 -6.801 1.00 77.19 101 PRO A O 1
ATOM 797 N N . PHE A 1 102 ? 2.512 -8.089 -4.561 1.00 73.31 102 PHE A N 1
ATOM 798 C CA . PHE A 1 102 ? 1.436 -9.087 -4.507 1.00 73.31 102 PHE A CA 1
ATOM 799 C C . PHE A 1 102 ? 0.273 -8.712 -5.452 1.00 73.31 102 PHE A C 1
ATOM 801 O O . PHE A 1 102 ? -0.121 -7.538 -5.469 1.00 73.31 102 PHE A O 1
ATOM 808 N N . PRO A 1 103 ? -0.299 -9.666 -6.219 1.00 69.38 103 PRO A N 1
ATOM 809 C CA . PRO A 1 103 ? -0.210 -11.133 -6.079 1.00 69.38 103 PRO A CA 1
ATOM 810 C C . PRO A 1 103 ? 0.970 -11.840 -6.763 1.00 69.38 103 PRO A C 1
ATOM 812 O O . PRO A 1 103 ? 1.060 -13.063 -6.688 1.00 69.38 103 PRO A O 1
ATOM 815 N N . TRP A 1 104 ? 1.861 -11.122 -7.450 1.00 77.88 104 TRP A N 1
ATOM 816 C CA . TRP A 1 104 ? 2.946 -11.761 -8.216 1.00 77.88 104 TRP A CA 1
ATOM 817 C C . TRP A 1 104 ? 4.222 -12.013 -7.411 1.00 77.88 104 TRP A C 1
ATOM 819 O O . TRP A 1 104 ? 5.042 -12.835 -7.815 1.00 77.88 104 TRP A O 1
ATOM 829 N N . ALA A 1 105 ? 4.374 -11.322 -6.286 1.00 71.31 105 ALA A N 1
ATOM 830 C CA . ALA A 1 105 ? 5.388 -11.576 -5.274 1.00 71.31 105 ALA A CA 1
ATOM 831 C C . ALA A 1 105 ? 4.733 -12.056 -3.972 1.00 71.31 105 ALA A C 1
ATOM 833 O O . ALA A 1 105 ?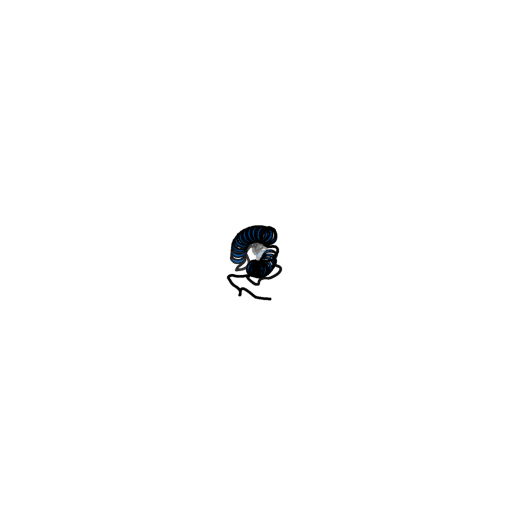 3.521 -11.907 -3.785 1.00 71.31 105 ALA A O 1
ATOM 834 N N . GLY A 1 106 ? 5.540 -12.640 -3.082 1.00 68.81 106 GLY A N 1
ATOM 835 C CA . GLY A 1 106 ? 5.101 -13.027 -1.746 1.00 68.81 106 GLY A CA 1
ATOM 836 C C . GLY A 1 106 ? 4.510 -11.842 -0.979 1.00 68.81 106 GLY A C 1
ATOM 837 O O . GLY A 1 106 ? 4.822 -10.685 -1.250 1.00 68.81 106 GLY A O 1
ATOM 838 N N . TRP A 1 107 ? 3.633 -12.145 -0.020 1.00 66.00 107 TRP A N 1
ATOM 839 C CA . TRP A 1 107 ? 3.024 -11.142 0.865 1.00 66.00 107 TRP A CA 1
ATOM 840 C C . TRP A 1 107 ? 4.074 -10.329 1.641 1.00 66.00 107 TRP A C 1
ATOM 842 O O . TRP A 1 107 ? 3.863 -9.157 1.919 1.00 66.00 107 TRP A O 1
ATOM 852 N N . SER A 1 108 ? 5.225 -10.943 1.926 1.00 59.00 108 SER A N 1
ATOM 853 C CA . SER A 1 108 ? 6.352 -10.366 2.655 1.00 59.00 108 SER A CA 1
ATOM 854 C C . SER A 1 108 ? 7.610 -10.493 1.792 1.00 59.00 108 SER A C 1
ATOM 856 O O . SER A 1 108 ? 8.200 -11.563 1.670 1.00 59.00 108 SER A O 1
ATOM 858 N N . ASN A 1 109 ? 7.978 -9.382 1.156 1.00 49.94 109 ASN A N 1
ATOM 859 C CA . ASN A 1 109 ? 9.285 -9.166 0.544 1.00 49.94 109 ASN A CA 1
ATOM 860 C C . ASN A 1 109 ? 9.862 -7.889 1.176 1.00 49.94 109 ASN A C 1
ATOM 862 O O . ASN A 1 109 ? 9.822 -6.813 0.574 1.00 49.94 109 ASN A O 1
ATOM 866 N N . ASN A 1 110 ? 10.296 -8.003 2.428 1.00 48.03 110 ASN A N 1
ATOM 867 C CA . ASN A 1 110 ? 11.001 -6.986 3.203 1.00 48.03 110 ASN A CA 1
ATOM 868 C C . ASN A 1 110 ? 12.477 -7.357 3.354 1.00 48.03 110 ASN A C 1
ATOM 870 O O . ASN A 1 110 ? 12.774 -8.552 3.573 1.00 48.03 110 ASN A O 1
#

Foldseek 3Di:
DDDDDVVVVVVPPPPPPPPPPPPPPPPPPPPCPVVLVVLLVVLVVVLVVLVVVLVVLVVVQVVCCVPPVDGDPVSVVVNVLSVVQNVVSVCSNVVVDVDRGPPVDDSDDD

Solvent-accessible surface area (backbone atoms only — not comparable to full-atom values): 6852 Å² total; per-residue (Å²): 135,84,76,85,56,69,69,62,62,64,70,65,58,76,79,77,73,76,70,78,81,78,71,71,74,70,83,70,69,62,92,59,52,68,59,52,50,53,49,48,52,54,51,50,53,50,48,55,51,51,54,51,50,52,52,51,50,51,52,52,48,50,52,42,33,72,78,68,75,47,81,61,65,71,63,50,54,52,50,50,57,53,50,55,48,50,54,44,45,50,33,35,67,72,62,76,36,87,65,60,49,66,91,80,34,64,94,76,85,127

Sequence (110 aa):
MVKPNKEFDEMIDPVELKEPKTGGKSFDPPEGIWMRGLMMLILAFMFGLAQTILGVLAVVQFLWMLFRGEKNTLLVEFGIDLGEWLAAVARFQSGATEDKPFPWAGWSNN